Protein AF-A0A920FZ19-F1 (afdb_monomer_lite)

Secondary structure (DSSP, 8-state):
-GGG---S--IIIIISTT--HHHHHHHHHHHHHHHHIIIIIHHHHHHHHHHHHHHHHHTTT---HHHHHHTSPP-

Foldseek 3Di:
DPVPPCPPPNCCVHVCNVHDPVPVVVVVVVVVVVCCCVPPVVVVVVVVVVVVVVVCVVCVPPQDPVNVVVPDDDD

Radius of gyration: 28.7 Å; chains: 1; bounding box: 41×42×84 Å

pLDDT: mean 90.13, std 10.97, range [51.06, 98.81]

Sequence (75 aa):
MKWAQKSPVHPNDHCNMSQSSNDTYPTAMHIACASEILDALLPALTSLAKSFRKKSDEWARVIKLVELIRKMPHP

Structure (mmCIF, N/CA/C/O backbone):
data_AF-A0A920FZ19-F1
#
_entry.id   AF-A0A920FZ19-F1
#
loop_
_atom_site.group_PDB
_atom_site.id
_atom_site.type_symbol
_atom_site.label_atom_id
_atom_site.label_alt_id
_atom_site.label_comp_id
_atom_site.label_asym_id
_atom_site.label_entity_id
_atom_site.label_seq_id
_atom_site.pdbx_PDB_ins_code
_atom_site.Cartn_x
_atom_site.Cartn_y
_atom_site.Cartn_z
_atom_site.occupancy
_atom_site.B_iso_or_equiv
_atom_site.auth_seq_id
_atom_site.auth_comp_id
_atom_site.auth_asym_id
_atom_site.auth_atom_id
_atom_site.pdbx_PDB_model_num
ATOM 1 N N . MET A 1 1 ? 19.065 -23.815 -26.348 1.00 51.06 1 MET A N 1
ATOM 2 C CA . MET A 1 1 ? 18.061 -23.234 -25.427 1.00 51.06 1 MET A CA 1
ATOM 3 C C . MET A 1 1 ? 17.686 -21.847 -25.963 1.00 51.06 1 MET A C 1
ATOM 5 O O . MET A 1 1 ? 18.527 -20.963 -25.924 1.00 51.06 1 MET A O 1
ATOM 9 N N . LYS A 1 2 ? 16.501 -21.670 -26.574 1.00 58.28 2 LYS A N 1
ATOM 10 C CA . LYS A 1 2 ? 16.116 -20.438 -27.315 1.00 58.28 2 LYS A CA 1
ATOM 11 C C . LYS A 1 2 ? 15.802 -19.215 -26.430 1.00 58.28 2 LYS A C 1
ATOM 13 O O . LYS A 1 2 ? 15.722 -18.108 -26.936 1.00 58.28 2 LYS A O 1
ATOM 18 N N . TRP A 1 3 ? 15.678 -19.405 -25.119 1.00 61.25 3 TRP A N 1
ATOM 19 C CA . TRP A 1 3 ? 15.276 -18.375 -24.149 1.00 61.25 3 TRP A CA 1
ATOM 20 C C . TRP A 1 3 ? 16.384 -17.378 -23.770 1.00 61.25 3 TRP A C 1
ATOM 22 O O . TRP A 1 3 ? 16.107 -16.369 -23.138 1.00 61.25 3 TRP A O 1
ATOM 32 N N . ALA A 1 4 ? 17.637 -17.655 -24.146 1.00 65.19 4 ALA A N 1
ATOM 33 C CA . ALA A 1 4 ? 18.774 -16.770 -23.881 1.00 65.19 4 ALA A CA 1
ATOM 34 C C . ALA A 1 4 ? 19.027 -15.745 -25.006 1.00 65.19 4 ALA A C 1
ATOM 36 O O . ALA A 1 4 ? 19.852 -14.845 -24.844 1.00 65.19 4 ALA A O 1
ATOM 37 N N . GLN A 1 5 ? 18.355 -15.877 -26.157 1.00 68.31 5 GLN A N 1
ATOM 38 C CA . GLN A 1 5 ? 18.461 -14.893 -27.232 1.00 68.31 5 GLN A CA 1
ATOM 39 C C . GLN A 1 5 ? 17.683 -13.639 -26.829 1.00 68.31 5 GLN A C 1
ATOM 41 O O . GLN A 1 5 ? 16.463 -13.663 -26.715 1.00 68.31 5 GLN A O 1
ATOM 46 N N . LYS A 1 6 ? 18.397 -12.527 -26.631 1.00 80.50 6 LYS A N 1
ATOM 47 C CA . LYS A 1 6 ? 17.843 -11.201 -26.309 1.00 80.50 6 LYS A CA 1
ATOM 48 C C . LYS A 1 6 ? 17.198 -10.520 -27.535 1.00 80.50 6 LYS A C 1
ATOM 50 O O . LYS A 1 6 ? 17.378 -9.330 -27.762 1.00 80.50 6 LYS A O 1
ATOM 55 N N . SER A 1 7 ? 16.523 -11.309 -28.368 1.00 84.25 7 SER A N 1
ATOM 56 C CA . SER A 1 7 ? 15.906 -10.932 -29.641 1.00 84.25 7 SER A CA 1
ATOM 57 C C . SER A 1 7 ? 14.548 -11.640 -29.766 1.00 84.25 7 SER A C 1
ATOM 59 O O . SER A 1 7 ? 14.442 -12.795 -29.348 1.00 84.25 7 SER A O 1
ATOM 61 N N . PRO A 1 8 ? 13.504 -10.982 -30.305 1.00 89.19 8 PRO A N 1
ATOM 6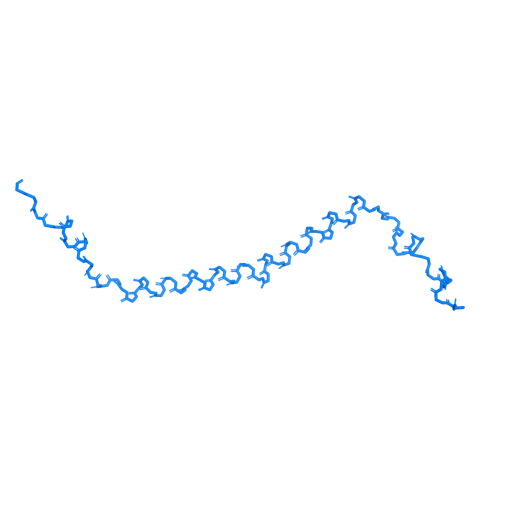2 C CA . PRO A 1 8 ? 13.517 -9.644 -30.904 1.00 89.19 8 PRO A CA 1
ATOM 63 C C . PRO A 1 8 ? 13.526 -8.510 -29.875 1.00 89.19 8 PRO A C 1
ATOM 65 O O . PRO A 1 8 ? 13.755 -7.371 -30.259 1.00 89.19 8 PRO A O 1
ATOM 68 N N . VAL A 1 9 ? 13.304 -8.796 -28.583 1.00 90.06 9 VAL A N 1
ATOM 69 C CA . VAL A 1 9 ? 13.228 -7.763 -27.542 1.00 90.06 9 VAL A CA 1
ATOM 70 C C . VAL A 1 9 ? 14.452 -7.799 -26.620 1.00 90.06 9 VAL A C 1
ATOM 72 O O . VAL A 1 9 ? 14.542 -8.653 -25.740 1.00 90.06 9 VAL A O 1
ATOM 75 N N . HIS A 1 10 ? 15.390 -6.864 -26.801 1.00 91.38 10 HIS A N 1
ATOM 76 C CA . HIS A 1 10 ? 16.523 -6.689 -25.896 1.00 91.38 10 HIS A CA 1
ATOM 77 C C . HIS A 1 10 ? 16.090 -5.930 -24.622 1.00 91.38 10 HIS A C 1
ATOM 79 O O . HIS A 1 10 ? 15.512 -4.848 -24.726 1.00 91.38 10 HIS A O 1
ATOM 85 N N . PRO A 1 11 ? 16.371 -6.445 -23.410 1.00 91.25 11 PRO A N 1
ATOM 86 C CA . PRO A 1 11 ? 15.897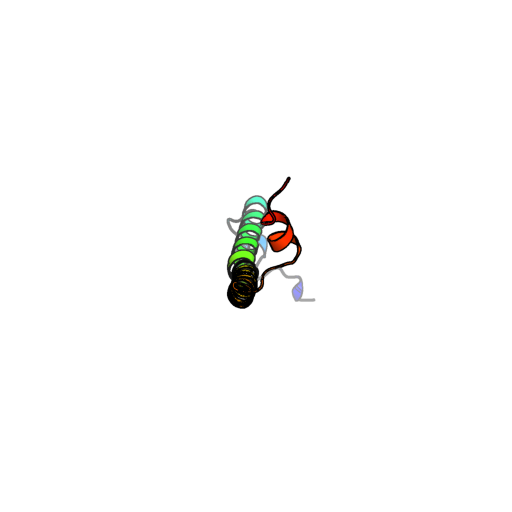 -5.840 -22.163 1.00 91.25 11 PRO A CA 1
ATOM 87 C C . PRO A 1 11 ? 16.429 -4.420 -21.930 1.00 91.25 11 PRO A C 1
ATOM 89 O O . PRO A 1 11 ? 15.697 -3.582 -21.412 1.00 91.25 11 PRO A O 1
ATOM 92 N N . ASN A 1 12 ? 17.657 -4.117 -22.361 1.00 92.81 12 ASN A N 1
ATOM 93 C CA . ASN A 1 12 ? 18.205 -2.766 -22.212 1.00 92.81 12 ASN A CA 1
ATOM 94 C C . ASN A 1 12 ? 17.798 -1.839 -23.359 1.00 92.81 12 ASN A C 1
ATOM 96 O O . ASN A 1 12 ? 17.513 -0.672 -23.117 1.00 92.81 12 ASN A O 1
ATOM 100 N N . ASP A 1 13 ? 17.749 -2.359 -24.587 1.00 93.25 13 ASP A N 1
ATOM 101 C CA . ASP A 1 13 ? 17.596 -1.509 -25.776 1.00 93.25 13 ASP A CA 1
ATOM 102 C C . ASP A 1 13 ? 16.121 -1.224 -26.060 1.00 93.25 13 ASP A C 1
ATOM 104 O O . ASP A 1 13 ? 15.812 -0.288 -26.787 1.00 93.25 13 ASP A O 1
ATOM 108 N N . HIS A 1 14 ? 15.210 -2.016 -25.482 1.00 92.94 14 HIS A N 1
ATOM 109 C CA . HIS A 1 14 ? 13.769 -1.832 -25.635 1.00 92.94 14 HIS A CA 1
ATOM 110 C C . HIS A 1 14 ? 13.052 -1.570 -24.306 1.00 92.94 14 HIS A C 1
ATOM 112 O O . HIS A 1 14 ? 12.332 -0.583 -24.215 1.00 92.94 14 HIS A O 1
ATOM 118 N N . CYS A 1 15 ? 13.223 -2.406 -23.271 1.00 92.88 15 CYS A N 1
ATOM 119 C CA . CYS A 1 15 ? 12.463 -2.235 -22.020 1.00 92.88 15 CYS A CA 1
ATOM 120 C C . CYS A 1 15 ? 13.010 -1.095 -21.147 1.00 92.88 15 CYS A C 1
ATOM 122 O O . CYS A 1 15 ? 12.236 -0.287 -20.649 1.00 92.88 15 CYS A O 1
ATOM 124 N N . ASN A 1 16 ? 14.335 -1.014 -20.990 1.00 95.56 16 ASN A N 1
ATOM 125 C CA . ASN A 1 16 ? 15.020 0.056 -20.255 1.00 95.56 16 ASN A CA 1
ATOM 126 C C . ASN A 1 16 ? 15.516 1.179 -21.193 1.00 95.56 16 ASN A C 1
ATOM 128 O O . ASN A 1 16 ? 16.423 1.941 -20.854 1.00 95.56 16 ASN A O 1
ATOM 132 N N . MET A 1 17 ? 14.948 1.276 -22.398 1.00 94.50 17 MET A N 1
ATOM 133 C CA . MET A 1 17 ? 15.297 2.327 -23.349 1.00 94.50 17 MET A CA 1
ATOM 134 C C . MET A 1 17 ? 14.955 3.696 -22.755 1.00 94.50 17 MET A C 1
ATOM 136 O O . MET A 1 17 ? 13.857 3.895 -22.236 1.00 94.50 17 MET A O 1
ATOM 140 N N . SER A 1 18 ? 15.901 4.636 -22.825 1.00 94.62 18 SER A N 1
ATOM 141 C CA . SER A 1 18 ? 15.769 5.988 -22.251 1.00 94.62 18 SER A CA 1
ATOM 142 C C . SER A 1 18 ? 15.544 6.023 -20.733 1.00 94.62 18 SER A C 1
ATOM 144 O O . SER A 1 18 ? 15.164 7.059 -20.193 1.00 94.62 18 SER A O 1
ATOM 146 N N . GLN A 1 19 ? 15.798 4.913 -20.041 1.00 96.56 19 GLN A N 1
ATOM 147 C CA . GLN A 1 19 ? 15.683 4.801 -18.595 1.00 96.56 19 GLN A CA 1
ATOM 148 C C . GLN A 1 19 ? 17.049 4.525 -17.966 1.00 96.56 19 GLN A C 1
ATOM 150 O O . GLN A 1 19 ? 17.915 3.878 -18.559 1.00 96.56 19 GLN A O 1
ATOM 155 N N . SER A 1 20 ? 17.231 4.978 -16.728 1.00 94.88 20 SER A N 1
ATOM 156 C CA . SER A 1 20 ? 18.365 4.600 -15.892 1.00 94.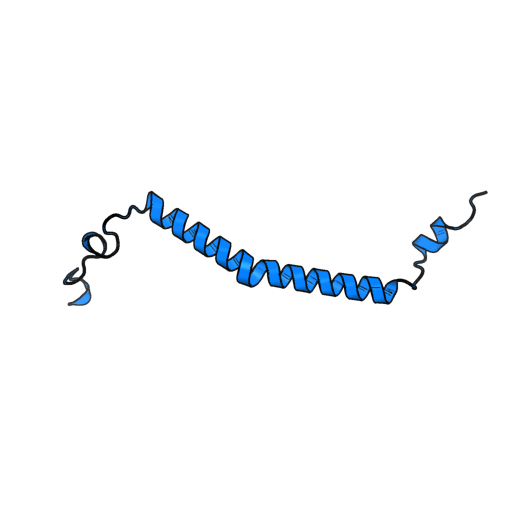88 20 SER A CA 1
ATOM 157 C C . SER A 1 20 ? 17.850 3.896 -14.642 1.00 94.88 20 SER A C 1
ATOM 159 O O . SER A 1 20 ? 16.823 4.291 -14.092 1.00 94.88 20 SER A O 1
ATOM 161 N N . SER A 1 21 ? 18.571 2.886 -14.152 1.00 91.56 21 SER A N 1
ATOM 162 C CA . SER A 1 21 ? 18.238 2.252 -12.868 1.00 91.56 21 SER A CA 1
ATOM 163 C C . SER A 1 21 ? 18.207 3.266 -11.719 1.00 91.56 21 SER A C 1
ATOM 165 O O . SER A 1 21 ? 17.450 3.101 -10.768 1.00 91.56 21 SER A O 1
ATOM 167 N N . ASN A 1 22 ? 18.994 4.338 -11.817 1.00 95.25 22 ASN A N 1
ATOM 168 C CA . ASN A 1 22 ? 19.056 5.376 -10.792 1.00 95.25 22 ASN A CA 1
ATOM 169 C C . ASN A 1 22 ? 17.778 6.220 -10.725 1.00 95.25 22 ASN A C 1
ATOM 171 O O . ASN A 1 22 ? 17.507 6.787 -9.673 1.00 95.25 22 ASN A O 1
ATOM 175 N N . ASP A 1 23 ? 16.986 6.255 -11.798 1.00 94.06 23 ASP A N 1
ATOM 176 C CA . ASP A 1 23 ? 15.705 6.961 -11.832 1.00 94.06 23 ASP A CA 1
ATOM 177 C C . ASP A 1 23 ? 14.527 5.984 -11.695 1.00 94.06 23 ASP A C 1
ATOM 179 O O . ASP A 1 23 ? 13.576 6.248 -10.964 1.00 94.06 23 ASP A O 1
ATOM 183 N N . THR A 1 24 ? 14.591 4.804 -12.324 1.00 96.06 24 THR A N 1
ATOM 184 C CA . THR A 1 24 ? 13.467 3.851 -12.339 1.00 96.06 24 THR A CA 1
ATOM 185 C C . THR A 1 24 ? 13.227 3.176 -10.998 1.00 96.06 24 THR A C 1
ATOM 187 O O . THR A 1 24 ? 12.071 2.979 -10.622 1.00 96.06 24 THR A O 1
ATOM 190 N N . TYR A 1 25 ? 14.284 2.861 -10.245 1.00 97.19 25 TYR A N 1
ATOM 191 C CA . TYR A 1 25 ? 14.144 2.290 -8.906 1.00 97.19 25 TYR A CA 1
ATOM 192 C C . TYR A 1 25 ? 13.435 3.243 -7.936 1.00 97.19 25 TYR A C 1
ATOM 194 O O . TYR A 1 25 ? 12.399 2.848 -7.393 1.00 97.19 25 TYR A O 1
ATOM 202 N N . PRO A 1 26 ? 13.912 4.485 -7.711 1.00 98.06 26 PRO A N 1
ATOM 203 C CA . PRO A 1 26 ? 13.219 5.394 -6.803 1.00 98.06 26 PRO A CA 1
ATOM 204 C C . PRO A 1 26 ? 11.814 5.758 -7.300 1.00 98.06 26 PRO A C 1
ATOM 206 O O . PRO A 1 26 ? 10.904 5.876 -6.480 1.00 98.06 26 PRO A O 1
ATOM 209 N N . THR A 1 27 ? 11.581 5.852 -8.616 1.00 98.19 27 THR A N 1
ATOM 210 C CA . THR A 1 27 ? 10.222 6.021 -9.157 1.00 98.19 27 THR A CA 1
ATOM 211 C C . THR A 1 27 ? 9.311 4.855 -8.773 1.00 98.19 27 THR A C 1
ATOM 213 O O . THR A 1 27 ? 8.219 5.088 -8.256 1.00 98.19 27 THR A O 1
ATOM 216 N N . ALA A 1 28 ? 9.751 3.608 -8.963 1.00 98.25 28 ALA A N 1
ATOM 217 C CA . ALA A 1 28 ? 8.968 2.432 -8.591 1.00 98.25 28 ALA A CA 1
ATOM 218 C C . ALA A 1 28 ? 8.699 2.373 -7.078 1.00 98.25 28 ALA A C 1
ATOM 220 O O . ALA A 1 28 ? 7.581 2.059 -6.669 1.00 98.25 28 ALA A O 1
ATOM 221 N N . MET A 1 29 ? 9.684 2.733 -6.246 1.00 98.50 29 MET A N 1
ATOM 222 C CA . MET A 1 29 ? 9.513 2.794 -4.789 1.00 98.50 29 MET A CA 1
ATOM 223 C C . MET A 1 29 ? 8.462 3.825 -4.376 1.00 98.50 29 MET A C 1
ATOM 225 O O . MET A 1 29 ? 7.610 3.524 -3.543 1.00 98.50 29 MET A O 1
ATOM 229 N N . HIS A 1 30 ? 8.481 5.023 -4.963 1.00 98.62 30 HIS A N 1
ATOM 230 C CA . HIS A 1 30 ? 7.474 6.041 -4.665 1.00 98.62 30 HIS A CA 1
ATOM 231 C C . HIS A 1 30 ? 6.071 5.617 -5.100 1.00 98.62 30 HIS A C 1
ATOM 233 O O . HIS A 1 30 ? 5.125 5.842 -4.348 1.00 98.62 30 HIS A O 1
ATOM 239 N N . ILE A 1 31 ? 5.936 4.970 -6.262 1.00 98.62 31 ILE A N 1
ATOM 240 C CA . ILE A 1 31 ? 4.650 4.426 -6.720 1.00 98.62 31 ILE A CA 1
ATOM 241 C C . ILE A 1 31 ? 4.143 3.375 -5.729 1.00 98.62 31 ILE A C 1
ATOM 243 O O . ILE A 1 31 ? 3.019 3.494 -5.251 1.00 98.62 31 ILE A O 1
ATOM 247 N N . ALA A 1 32 ? 4.980 2.401 -5.359 1.00 98.56 32 ALA A N 1
ATOM 248 C CA . ALA A 1 32 ? 4.606 1.351 -4.414 1.00 98.56 32 ALA A CA 1
ATOM 249 C C . ALA A 1 32 ? 4.195 1.922 -3.046 1.00 98.56 32 ALA A C 1
ATOM 251 O O . ALA A 1 32 ? 3.144 1.564 -2.521 1.00 98.56 32 ALA A O 1
ATOM 252 N N . CYS A 1 33 ? 4.975 2.857 -2.492 1.00 98.69 33 CYS A N 1
ATOM 253 C CA . CYS A 1 33 ? 4.633 3.522 -1.235 1.00 98.69 33 CYS A CA 1
ATOM 254 C C . CYS A 1 33 ? 3.309 4.286 -1.323 1.00 98.69 33 CYS A C 1
ATOM 256 O O . CYS A 1 33 ? 2.489 4.182 -0.415 1.00 98.69 33 CYS A O 1
ATOM 258 N N . ALA A 1 34 ? 3.091 5.058 -2.391 1.00 98.75 34 ALA A N 1
ATOM 259 C CA . ALA A 1 34 ? 1.854 5.812 -2.562 1.00 98.75 34 ALA A CA 1
ATOM 260 C C . ALA A 1 34 ? 0.640 4.876 -2.642 1.00 98.75 34 ALA A C 1
ATOM 262 O O . ALA A 1 34 ? -0.350 5.119 -1.953 1.00 98.75 34 ALA A O 1
ATOM 263 N N . SER A 1 35 ? 0.741 3.791 -3.415 1.00 98.75 35 SER A N 1
ATOM 264 C CA . SER A 1 35 ? -0.302 2.767 -3.512 1.00 98.75 35 SER A CA 1
ATOM 265 C C . SER A 1 35 ? -0.607 2.134 -2.154 1.00 98.75 35 SER A C 1
ATOM 267 O O . SER A 1 35 ? -1.748 2.178 -1.711 1.00 98.75 35 SER A O 1
ATOM 269 N N . GLU A 1 36 ? 0.397 1.641 -1.425 1.00 98.75 36 GLU A N 1
ATOM 270 C CA . GLU A 1 36 ? 0.180 1.008 -0.113 1.00 98.75 36 GLU A CA 1
ATOM 271 C C . GLU A 1 36 ? -0.407 1.975 0.928 1.00 98.75 36 GLU A C 1
ATOM 273 O O . GLU A 1 36 ? -1.264 1.604 1.738 1.00 98.75 36 GLU A O 1
ATOM 278 N N . ILE A 1 37 ? 0.008 3.245 0.902 1.00 98.75 37 ILE A N 1
ATOM 279 C CA . ILE A 1 37 ? -0.545 4.264 1.798 1.00 98.75 37 ILE A CA 1
ATOM 280 C C . ILE A 1 37 ? -2.032 4.491 1.509 1.00 98.75 37 ILE A C 1
ATOM 282 O O . ILE A 1 37 ? -2.842 4.523 2.441 1.00 98.75 37 ILE A O 1
ATOM 286 N N . LEU A 1 38 ? -2.387 4.674 0.237 1.00 98.69 38 LEU A N 1
ATOM 287 C CA . LEU A 1 38 ? -3.746 5.012 -0.180 1.00 98.69 38 LEU A CA 1
ATOM 288 C C . LEU A 1 38 ? -4.700 3.822 -0.056 1.00 98.69 38 LEU A C 1
ATOM 290 O O . LEU A 1 38 ? -5.815 3.991 0.439 1.00 98.69 38 LEU A O 1
ATOM 294 N N . ASP A 1 39 ? -4.249 2.635 -0.450 1.00 98.62 39 ASP A N 1
ATOM 295 C CA . ASP A 1 39 ? -5.116 1.472 -0.624 1.00 98.62 39 ASP A CA 1
ATOM 296 C C . ASP A 1 39 ? -5.203 0.603 0.638 1.00 98.62 39 ASP A C 1
ATOM 298 O O . ASP A 1 39 ? -6.231 -0.034 0.874 1.00 98.62 39 ASP A O 1
ATOM 302 N N . ALA A 1 40 ? -4.170 0.603 1.490 1.00 98.50 40 ALA A N 1
ATOM 303 C CA . ALA A 1 40 ? -4.134 -0.229 2.694 1.00 98.50 40 ALA A CA 1
ATOM 304 C C . ALA A 1 40 ? -4.071 0.593 3.988 1.00 98.50 40 ALA A C 1
ATOM 306 O O . ALA A 1 40 ? -4.932 0.447 4.866 1.00 98.50 40 ALA A O 1
ATOM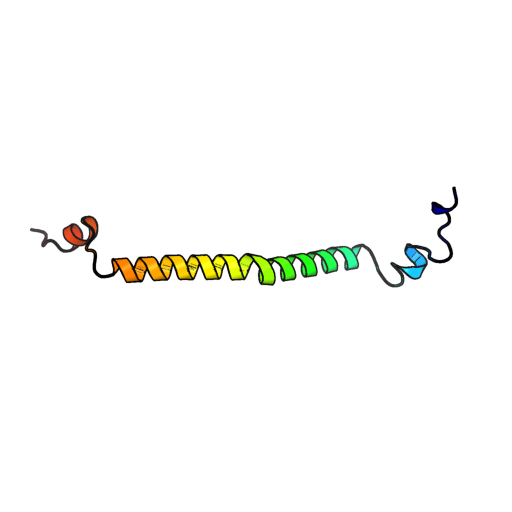 307 N N . LEU A 1 41 ? -3.082 1.482 4.122 1.00 98.69 41 LEU A N 1
ATOM 308 C CA . LEU A 1 41 ? -2.805 2.149 5.397 1.00 98.69 41 LEU A CA 1
ATOM 309 C C . LEU A 1 41 ? -3.915 3.120 5.812 1.00 98.69 41 LEU A C 1
ATOM 311 O O . LEU A 1 41 ? -4.436 3.028 6.927 1.00 98.69 41 LEU A O 1
ATOM 315 N N . LEU A 1 42 ? -4.286 4.061 4.941 1.00 98.81 42 LEU A N 1
ATOM 316 C CA . LEU A 1 42 ? -5.301 5.067 5.259 1.00 98.81 42 LEU A CA 1
ATOM 317 C C . LEU A 1 42 ? -6.680 4.443 5.537 1.00 98.81 42 LEU A C 1
ATOM 319 O O . LEU A 1 42 ? -7.307 4.839 6.530 1.00 98.81 42 LEU A O 1
ATOM 323 N N . PRO A 1 43 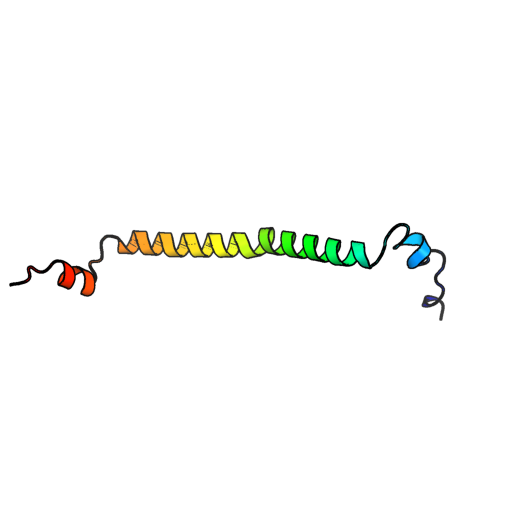? -7.160 3.446 4.766 1.00 98.75 43 PRO A N 1
ATOM 324 C CA . PRO A 1 43 ? -8.392 2.735 5.096 1.00 98.75 43 PRO A CA 1
ATOM 325 C C . PRO A 1 43 ? -8.330 2.024 6.453 1.00 98.75 43 PRO A C 1
ATOM 327 O O . PRO A 1 43 ? -9.275 2.135 7.242 1.00 98.75 43 PRO A O 1
ATOM 330 N N . ALA A 1 44 ? -7.217 1.355 6.771 1.00 98.75 44 ALA A N 1
ATOM 331 C CA . ALA A 1 44 ? -7.041 0.668 8.049 1.00 98.75 44 ALA A CA 1
ATOM 332 C C . ALA A 1 44 ? -7.073 1.647 9.236 1.00 98.75 44 ALA A C 1
ATOM 334 O O . ALA A 1 44 ? -7.820 1.436 10.196 1.00 98.75 44 ALA A O 1
ATOM 335 N N . LEU A 1 45 ? -6.341 2.763 9.146 1.00 98.81 45 LEU A N 1
ATOM 336 C CA . LEU A 1 45 ? -6.340 3.807 10.176 1.00 98.81 45 LEU A CA 1
ATOM 337 C C . LEU A 1 45 ? -7.711 4.471 10.323 1.00 98.81 45 LEU A C 1
ATOM 339 O O . LEU A 1 45 ? -8.165 4.721 11.440 1.00 98.81 45 LEU A O 1
ATOM 343 N N . THR A 1 46 ? -8.409 4.699 9.211 1.00 98.69 46 THR A N 1
ATOM 344 C CA . THR A 1 46 ? -9.771 5.248 9.220 1.00 98.69 46 THR A CA 1
ATOM 345 C C . THR A 1 46 ? -10.740 4.300 9.927 1.00 98.69 46 THR A C 1
ATOM 347 O O . THR A 1 46 ? -11.566 4.738 10.730 1.00 98.69 46 THR A O 1
ATOM 350 N N . SER A 1 47 ? -10.640 2.995 9.665 1.00 98.62 47 SER A N 1
ATOM 351 C CA . SER A 1 47 ? -11.450 1.970 10.333 1.00 98.62 47 SER A CA 1
ATOM 352 C C . SER A 1 47 ? -11.176 1.911 11.840 1.00 98.62 47 SER A C 1
ATOM 354 O O . SER A 1 47 ? -12.107 1.896 12.655 1.00 98.62 47 SER A O 1
ATOM 356 N N . LEU A 1 48 ? -9.900 1.966 12.231 1.00 98.56 48 LEU A N 1
ATOM 357 C CA . LEU A 1 48 ? -9.493 2.001 13.633 1.00 98.56 48 LEU A CA 1
ATOM 358 C C . LEU A 1 48 ? -10.037 3.246 14.348 1.00 98.56 48 LEU A C 1
ATOM 360 O O . LEU A 1 48 ? -10.654 3.132 15.409 1.00 98.56 48 LEU A O 1
ATOM 364 N N . ALA A 1 49 ? -9.886 4.425 13.740 1.00 98.62 49 ALA A N 1
ATOM 365 C CA . ALA A 1 49 ? -10.385 5.683 14.287 1.00 98.62 49 ALA A CA 1
ATOM 366 C C . ALA A 1 49 ? -11.909 5.660 14.478 1.00 98.62 49 ALA A C 1
ATOM 368 O O . ALA A 1 49 ? -12.408 6.045 15.538 1.00 98.62 49 ALA A O 1
ATOM 369 N N . LYS A 1 50 ? -12.658 5.139 13.496 1.00 98.62 50 LYS A N 1
ATOM 370 C CA . LYS A 1 50 ? -14.114 4.942 13.608 1.00 98.62 50 LYS A CA 1
ATOM 371 C C . LYS A 1 50 ? -14.477 4.010 14.763 1.00 98.62 50 LYS A C 1
ATOM 373 O O . LYS A 1 50 ? -15.418 4.291 15.503 1.00 98.62 50 LYS A O 1
ATOM 378 N N . SER A 1 51 ? -13.721 2.930 14.948 1.00 98.38 51 SER A N 1
ATOM 379 C CA . SER A 1 51 ? -13.963 1.956 16.017 1.00 98.38 51 SER A CA 1
ATOM 380 C C . SER A 1 51 ? -13.741 2.561 17.405 1.00 98.38 51 SER A C 1
ATOM 382 O O . SER A 1 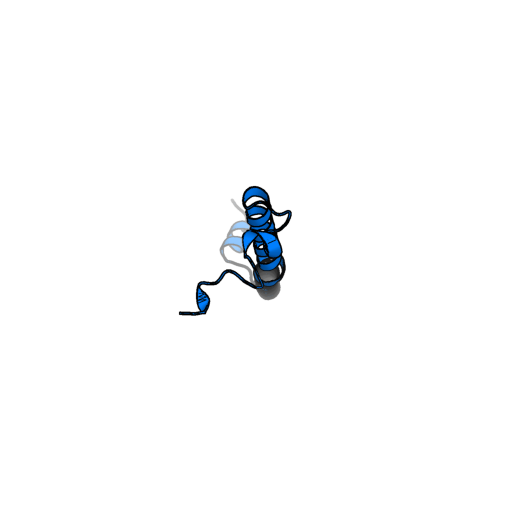51 ? -14.586 2.404 18.290 1.00 98.38 51 SER A O 1
ATOM 384 N N . PHE A 1 52 ? -12.658 3.322 17.588 1.00 98.12 52 PHE A N 1
ATOM 385 C CA . PHE A 1 52 ? -12.431 4.068 18.827 1.00 98.12 52 PHE A CA 1
ATOM 386 C C . PHE A 1 52 ? -13.487 5.137 19.059 1.00 98.12 52 PHE A C 1
ATOM 388 O O . PHE A 1 52 ? -13.968 5.268 20.185 1.00 98.12 52 PHE A O 1
ATOM 395 N N . ARG A 1 53 ? -13.907 5.858 18.013 1.00 97.69 53 ARG A N 1
ATOM 396 C CA . ARG A 1 53 ? -14.961 6.861 18.152 1.00 97.69 53 ARG A CA 1
ATOM 397 C C . ARG A 1 53 ? -16.270 6.236 18.619 1.00 97.69 53 ARG A C 1
ATOM 399 O O . ARG A 1 53 ? -16.844 6.707 19.594 1.00 97.69 53 ARG A O 1
ATOM 406 N N . LYS A 1 54 ? -16.677 5.125 18.003 1.00 97.81 54 LYS A N 1
ATOM 407 C CA . LYS A 1 54 ? -17.868 4.373 18.407 1.00 97.81 54 LYS A CA 1
ATOM 408 C C . LYS A 1 54 ? -17.812 3.974 19.884 1.00 97.81 54 LYS A C 1
ATOM 410 O O . LYS A 1 54 ? -18.767 4.212 20.614 1.00 97.81 54 LYS A O 1
ATOM 415 N N . LYS A 1 55 ? -16.688 3.416 20.347 1.00 95.88 55 LYS A N 1
ATOM 416 C CA . LYS A 1 55 ? -16.523 3.038 21.762 1.00 95.88 55 LYS A CA 1
ATOM 417 C C . LYS A 1 55 ? -16.515 4.238 22.704 1.00 95.88 55 LYS A C 1
ATOM 419 O O . LYS A 1 55 ? -17.083 4.157 23.789 1.00 95.88 55 LYS A O 1
ATOM 424 N N . SER A 1 56 ? -15.914 5.349 22.285 1.00 94.94 56 SER A N 1
ATOM 425 C CA . SER A 1 56 ? -15.961 6.608 23.030 1.00 94.94 56 SER A CA 1
ATOM 426 C C . SER A 1 56 ? -17.398 7.094 23.213 1.00 94.94 56 SER A C 1
ATOM 428 O O . SER A 1 56 ? -17.765 7.485 24.317 1.00 94.94 56 SER A O 1
ATOM 430 N N . ASP A 1 57 ? -18.209 7.052 22.155 1.00 95.12 57 ASP A N 1
ATOM 431 C CA . ASP A 1 57 ? -19.605 7.489 22.206 1.00 95.12 57 ASP A CA 1
ATOM 432 C C . ASP A 1 57 ? -20.459 6.527 23.065 1.00 95.12 57 ASP A C 1
ATOM 434 O O . ASP A 1 57 ? -21.241 6.983 23.900 1.00 95.12 57 ASP A O 1
ATOM 438 N N . GLU A 1 58 ? -20.255 5.205 22.957 1.00 94.56 58 GLU A N 1
ATOM 439 C CA . GLU A 1 58 ? -20.914 4.191 23.808 1.00 94.56 58 GLU A CA 1
ATOM 440 C C . GLU A 1 58 ? -20.625 4.399 25.306 1.00 94.56 58 GLU A C 1
ATOM 442 O O . GLU A 1 58 ? -21.495 4.187 26.153 1.00 94.56 58 GLU A O 1
ATOM 447 N N . TRP A 1 59 ? -19.407 4.821 25.652 1.00 92.94 59 TRP A N 1
ATOM 448 C CA . TRP A 1 59 ? -18.976 5.013 27.039 1.00 92.94 59 TRP A CA 1
ATOM 449 C C . TRP A 1 59 ? -19.095 6.449 27.539 1.00 92.94 59 TRP A C 1
ATOM 451 O O . TRP A 1 59 ? -18.722 6.719 28.679 1.00 92.94 59 TRP A O 1
ATOM 461 N N . ALA A 1 60 ? -19.661 7.361 26.747 1.00 88.12 60 ALA A N 1
ATOM 462 C CA . ALA A 1 60 ? -19.749 8.778 27.094 1.00 88.12 60 ALA A CA 1
ATOM 463 C C . ALA A 1 60 ? -20.465 9.041 28.434 1.00 88.12 60 ALA A C 1
ATOM 465 O O . ALA A 1 60 ? -20.224 10.058 29.078 1.00 88.12 60 ALA A O 1
ATOM 466 N N . ARG A 1 61 ? -21.339 8.121 28.868 1.00 85.19 61 ARG A N 1
ATOM 467 C CA . ARG A 1 61 ? -22.106 8.218 30.123 1.00 85.19 61 ARG A CA 1
ATOM 468 C C . ARG A 1 61 ? -21.595 7.311 31.246 1.00 85.19 61 ARG A C 1
ATOM 470 O O . ARG A 1 61 ? -22.181 7.297 32.324 1.00 85.19 61 ARG A O 1
ATOM 477 N N . VAL A 1 62 ? -20.518 6.560 31.019 1.00 86.62 62 VAL A N 1
ATOM 478 C CA . VAL A 1 62 ? -19.925 5.679 32.030 1.00 86.62 62 VAL A CA 1
ATOM 479 C C . VAL A 1 62 ? -18.885 6.467 32.823 1.00 86.62 62 VAL A C 1
ATOM 481 O O . VAL A 1 62 ? -17.801 6.770 32.324 1.00 86.62 62 VAL A O 1
ATOM 484 N N . ILE A 1 63 ? -19.201 6.794 34.078 1.00 77.94 63 ILE A N 1
ATOM 485 C CA . ILE A 1 63 ? -18.247 7.444 34.983 1.00 77.94 63 ILE A CA 1
ATOM 486 C C . ILE A 1 63 ? -17.240 6.396 35.464 1.00 77.94 63 ILE A C 1
ATOM 488 O O . ILE A 1 63 ? -17.603 5.411 36.104 1.00 77.94 63 ILE A O 1
ATOM 492 N N . LYS A 1 64 ? -15.957 6.614 35.167 1.00 82.94 64 LYS A N 1
ATOM 493 C CA . LYS A 1 64 ? -14.863 5.782 35.683 1.00 82.94 64 LYS A CA 1
ATOM 494 C C . LYS A 1 64 ? -14.528 6.199 37.114 1.00 82.94 64 LYS A C 1
ATOM 496 O O . LYS A 1 64 ? -14.551 7.385 37.427 1.00 82.94 64 LYS A O 1
ATOM 501 N N . LEU A 1 65 ? -14.134 5.247 37.962 1.00 77.88 65 LEU A N 1
ATOM 502 C CA . LEU A 1 65 ? -13.763 5.509 39.361 1.00 77.88 65 LEU A CA 1
ATOM 503 C C . LEU A 1 65 ? -12.706 6.621 39.497 1.00 77.88 65 LEU A C 1
ATOM 505 O O . LEU A 1 65 ? -12.826 7.484 40.358 1.00 77.88 65 LEU A O 1
ATOM 509 N N . VAL A 1 66 ? -11.716 6.652 38.599 1.00 79.94 66 VAL A N 1
ATOM 510 C CA . VAL A 1 66 ? -10.679 7.699 38.581 1.00 79.94 66 VAL A CA 1
ATOM 511 C C . VAL A 1 66 ? -11.249 9.102 38.312 1.00 79.94 66 VAL A C 1
ATOM 513 O O . VAL A 1 66 ? -10.770 10.084 38.870 1.00 79.94 66 VAL A O 1
ATOM 516 N N . GLU A 1 67 ? -12.307 9.196 37.504 1.00 76.19 67 GLU A N 1
ATOM 517 C CA . GLU A 1 67 ? -13.004 10.451 37.201 1.00 76.19 67 GLU A CA 1
ATOM 518 C C . GLU A 1 67 ? -13.881 10.892 38.379 1.00 76.19 67 GLU A C 1
ATOM 520 O O . GLU A 1 67 ? -14.008 12.082 38.655 1.00 76.19 67 GLU A O 1
ATOM 525 N N . LEU A 1 68 ? -14.455 9.931 39.110 1.00 75.19 68 LEU A N 1
ATOM 526 C CA . LEU A 1 68 ? -15.215 10.195 40.328 1.00 75.19 68 LEU A CA 1
ATOM 527 C C . LEU A 1 68 ? -14.309 10.736 41.444 1.00 75.19 68 LEU A C 1
ATOM 529 O O . LEU A 1 68 ? -14.650 11.744 42.053 1.00 75.19 68 LEU A O 1
ATOM 533 N N . ILE A 1 69 ? -13.140 10.120 41.663 1.00 80.44 69 ILE A N 1
ATOM 534 C CA . ILE A 1 69 ? -12.157 10.559 42.670 1.00 80.44 69 ILE A CA 1
ATOM 535 C C . ILE A 1 69 ? -11.668 11.986 42.376 1.00 80.44 69 ILE A C 1
ATOM 537 O O . ILE A 1 69 ? -11.570 12.791 43.295 1.00 80.44 69 ILE A O 1
ATOM 541 N N . ARG A 1 70 ? -11.434 12.343 41.103 1.00 79.06 70 ARG A N 1
ATOM 542 C CA . ARG A 1 70 ? -11.060 13.719 40.705 1.00 79.06 70 ARG A CA 1
ATOM 543 C C . ARG A 1 70 ? -12.130 14.771 40.998 1.00 79.06 70 ARG A C 1
ATOM 545 O O . ARG A 1 70 ? -11.799 15.948 41.073 1.00 79.06 70 ARG A O 1
ATOM 552 N N . LYS A 1 71 ? -13.400 14.375 41.087 1.00 78.56 71 LYS A N 1
ATOM 553 C CA . LYS A 1 71 ? -14.530 15.280 41.345 1.00 78.56 71 LYS A CA 1
ATOM 554 C C . LYS A 1 71 ? -14.910 15.350 42.823 1.00 78.56 71 LYS A C 1
ATOM 556 O O . LYS A 1 71 ? -15.809 16.115 43.166 1.00 78.56 71 LYS A O 1
ATOM 561 N N . MET A 1 72 ? -14.268 14.560 43.685 1.00 79.31 72 MET A N 1
ATOM 562 C CA . MET A 1 72 ? -14.504 14.640 45.121 1.00 79.31 72 MET A CA 1
ATOM 563 C C . MET A 1 72 ? -13.898 15.936 45.675 1.00 79.31 72 MET A C 1
ATOM 565 O O . MET A 1 72 ? -12.774 16.280 45.308 1.00 79.31 72 MET A O 1
ATOM 569 N N . PRO A 1 73 ? -14.613 16.657 46.552 1.00 79.50 73 PRO A N 1
ATOM 570 C CA . PRO A 1 73 ? -14.039 17.799 47.244 1.00 79.50 73 PRO A CA 1
ATOM 571 C C . PRO A 1 73 ? -12.846 17.337 48.087 1.00 79.50 73 PRO A C 1
ATOM 573 O O . PRO A 1 73 ? -12.928 16.343 48.813 1.00 79.50 73 PRO A O 1
ATOM 576 N N . HIS A 1 74 ? -11.728 18.045 47.955 1.00 76.81 74 HIS A N 1
ATOM 577 C CA . HIS A 1 74 ? -10.592 17.904 48.859 1.00 76.81 74 HIS A CA 1
ATOM 578 C C . HIS A 1 74 ? -10.871 18.706 50.143 1.00 76.81 74 HIS A C 1
ATOM 580 O O . HIS A 1 74 ? -11.620 19.684 50.064 1.00 76.81 74 HIS A O 1
ATOM 586 N N . PRO A 1 75 ? -10.349 18.269 51.305 1.00 72.62 75 PRO A N 1
ATOM 587 C CA . PRO A 1 75 ? -10.516 18.989 52.567 1.00 72.62 75 PRO A CA 1
ATOM 588 C C . PRO A 1 75 ? -9.971 20.419 52.508 1.00 72.62 75 PRO A C 1
ATOM 590 O O . PRO A 1 75 ? -9.007 20.658 51.743 1.00 72.62 75 PRO A O 1
#